Protein AF-D5KJJ1-F1 (afdb_monomer_lite)

pLDDT: mean 88.56, std 4.79, range [66.31, 93.81]

Foldseek 3Di:
DAKAKDFDPPDPDGKIWIFRDNVDRDPPDPRTDDMD

Secondary structure (DSSP, 8-state):
---EEEE-SS-SS--EEEES-SS---TTSTTEEEE-

Sequence (36 aa):
FLLAGRKRKRSKTANYLISSDPTNLSRAGETFIGKL

InterPro domains:
  IPR000007 Tubby, C-terminal [PF01167] (1-36)
  IPR000007 Tubby, C-terminal [PR01573] (16-32)
  IPR000007 Tubby, C-terminal [PR01573] (32-36)
  IPR025659 Tubby-like, C-terminal [G3DSA:3.20.90.10] (1-36)
  IPR025659 Tubby-like, C-terminal [SSF54518] (1-36)

Structure (mmCIF, N/CA/C/O backbone):
data_AF-D5KJJ1-F1
#
_entry.id   AF-D5KJJ1-F1
#
loop_
_atom_site.group_PDB
_atom_site.id
_atom_site.type_symbol
_atom_site.label_atom_id
_atom_site.label_alt_id
_atom_site.label_comp_id
_atom_site.label_asym_id
_atom_site.label_entity_id
_atom_site.label_seq_id
_atom_site.pdbx_PDB_ins_code
_atom_site.Cartn_x
_atom_site.Cartn_y
_atom_site.Cartn_z
_atom_site.occupancy
_atom_site.B_iso_or_equiv
_atom_site.auth_seq_id
_atom_site.auth_comp_id
_atom_site.auth_asym_id
_atom_site.auth_atom_id
_atom_site.pdbx_PDB_model_num
ATOM 1 N N . PHE A 1 1 ? 3.441 -8.478 -11.488 1.00 66.31 1 PHE A N 1
ATOM 2 C CA . PHE A 1 1 ? 2.513 -8.131 -10.387 1.00 66.31 1 PHE A CA 1
ATOM 3 C C . PHE A 1 1 ? 1.779 -6.855 -10.770 1.00 66.31 1 PHE A C 1
ATOM 5 O O . PHE A 1 1 ? 2.387 -6.046 -11.454 1.00 66.31 1 PHE A O 1
ATOM 12 N N . LEU A 1 2 ? 0.504 -6.693 -10.393 1.00 79.31 2 LEU A N 1
ATOM 13 C CA . LEU A 1 2 ? -0.287 -5.507 -10.765 1.00 79.31 2 LEU A CA 1
ATOM 14 C C . LEU A 1 2 ? -0.180 -4.382 -9.726 1.00 79.31 2 LEU A C 1
ATOM 16 O O . LEU A 1 2 ? 0.134 -3.257 -10.088 1.00 79.31 2 LEU A O 1
ATOM 20 N N . LEU A 1 3 ? -0.411 -4.681 -8.445 1.00 87.94 3 LEU A N 1
ATOM 21 C CA . LEU A 1 3 ? -0.338 -3.723 -7.338 1.00 87.94 3 LEU A CA 1
ATOM 22 C C . LEU A 1 3 ? 0.119 -4.431 -6.060 1.00 87.94 3 LEU A C 1
ATOM 24 O O . LEU A 1 3 ? -0.096 -5.634 -5.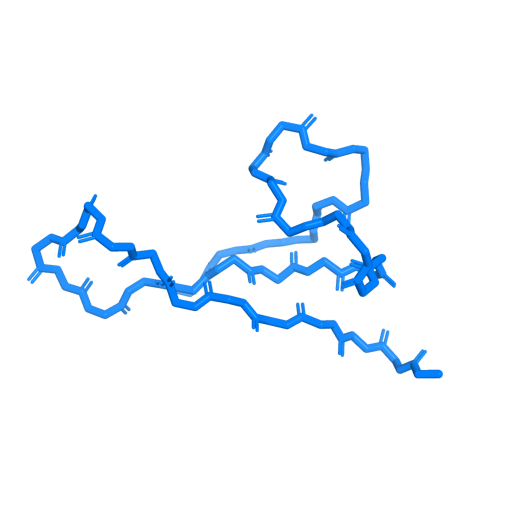897 1.00 87.94 3 LEU A O 1
ATOM 28 N N . ALA A 1 4 ? 0.707 -3.671 -5.142 1.00 91.88 4 ALA A N 1
ATOM 29 C CA . ALA A 1 4 ? 1.102 -4.115 -3.816 1.00 91.88 4 ALA A CA 1
ATOM 30 C C . ALA A 1 4 ? 0.455 -3.239 -2.734 1.00 91.88 4 ALA A C 1
ATOM 32 O O . ALA A 1 4 ? 0.271 -2.034 -2.905 1.00 91.88 4 ALA A O 1
ATOM 33 N N . GLY A 1 5 ? 0.091 -3.863 -1.610 1.00 91.19 5 GLY A N 1
ATOM 34 C CA . GLY A 1 5 ? -0.648 -3.220 -0.527 1.00 91.19 5 GLY A CA 1
ATOM 35 C C . GLY A 1 5 ? -0.055 -3.512 0.850 1.00 91.19 5 GLY A C 1
ATOM 36 O O . GLY A 1 5 ? 0.257 -4.661 1.157 1.00 91.19 5 GLY A O 1
ATOM 37 N N . ARG A 1 6 ? 0.064 -2.495 1.718 1.00 92.38 6 ARG A N 1
ATOM 38 C CA . ARG A 1 6 ? 0.512 -2.664 3.116 1.00 92.38 6 ARG A CA 1
ATOM 39 C C . ARG A 1 6 ? -0.414 -1.978 4.109 1.00 92.38 6 ARG A C 1
ATOM 41 O O . ARG A 1 6 ? -0.590 -0.759 4.058 1.00 92.38 6 ARG A O 1
ATOM 48 N N . LYS A 1 7 ? -0.903 -2.726 5.102 1.00 92.00 7 LYS A N 1
ATOM 49 C CA . LYS A 1 7 ? -1.595 -2.142 6.261 1.00 92.00 7 LYS A CA 1
ATOM 50 C C . LYS A 1 7 ? -0.634 -1.267 7.071 1.00 92.00 7 LYS A C 1
ATOM 52 O O . LYS A 1 7 ? 0.498 -1.658 7.372 1.00 92.00 7 LYS A O 1
ATOM 57 N N . ARG A 1 8 ? -1.073 -0.073 7.462 1.00 91.25 8 ARG A N 1
ATOM 58 C CA . ARG A 1 8 ? -0.280 0.840 8.293 1.00 91.25 8 ARG A CA 1
ATOM 59 C C . ARG A 1 8 ? -0.390 0.458 9.768 1.00 91.25 8 ARG A C 1
ATOM 61 O O . ARG A 1 8 ? -1.483 0.295 10.292 1.00 91.25 8 ARG A O 1
ATOM 68 N N . LYS A 1 9 ? 0.759 0.389 10.450 1.00 87.69 9 LYS A N 1
ATOM 69 C CA . LYS A 1 9 ? 0.840 0.076 11.890 1.00 87.69 9 LYS A CA 1
ATOM 70 C C . LYS A 1 9 ? 0.390 1.232 12.798 1.00 87.69 9 LYS A C 1
ATOM 72 O O . LYS A 1 9 ? -0.124 0.991 13.877 1.00 87.69 9 LYS A O 1
ATOM 77 N N . ARG A 1 10 ? 0.578 2.489 12.374 1.00 86.12 10 ARG A N 1
ATOM 78 C CA . ARG A 1 10 ? 0.237 3.699 13.152 1.00 86.12 10 ARG A CA 1
ATOM 79 C C . ARG A 1 10 ? -1.022 4.376 12.610 1.00 86.12 10 ARG A C 1
ATOM 81 O O . ARG A 1 10 ? -0.962 5.469 12.047 1.00 86.12 10 ARG A O 1
ATOM 88 N N . SER A 1 11 ? -2.163 3.705 12.685 1.00 84.25 11 SER A N 1
ATOM 89 C CA . SER A 1 11 ? -3.460 4.304 12.355 1.00 84.25 11 SER A CA 1
ATOM 90 C C . SER A 1 11 ? -4.546 3.713 13.250 1.00 84.25 11 SER A C 1
ATOM 92 O O . SER A 1 11 ? -4.545 2.509 13.480 1.00 84.25 11 SER A O 1
ATOM 94 N N . LYS A 1 12 ? -5.447 4.566 13.765 1.00 87.56 12 LYS A N 1
ATOM 95 C CA . LYS A 1 12 ? -6.563 4.141 14.634 1.00 87.56 12 LYS A CA 1
ATOM 96 C C . LYS A 1 12 ? -7.557 3.225 13.906 1.00 87.56 12 LYS A C 1
ATOM 98 O O . LYS A 1 12 ? -8.192 2.399 14.542 1.00 87.56 12 LYS A O 1
ATOM 103 N N . THR A 1 13 ? -7.662 3.354 12.584 1.00 89.44 13 THR A N 1
ATOM 104 C CA . THR A 1 13 ? -8.486 2.505 11.714 1.00 89.44 13 THR A CA 1
ATOM 105 C C . THR A 1 13 ? -7.613 1.674 10.770 1.00 89.44 13 THR A C 1
ATOM 107 O O . THR A 1 13 ? -6.412 1.935 10.612 1.00 89.44 13 THR A O 1
ATOM 110 N N . ALA A 1 14 ? -8.195 0.660 10.126 1.00 86.75 14 ALA A N 1
ATOM 111 C CA . ALA A 1 14 ? -7.495 -0.156 9.140 1.00 86.75 14 ALA A CA 1
ATOM 112 C C . ALA A 1 14 ? -7.227 0.664 7.870 1.00 86.75 14 ALA A C 1
ATOM 114 O O . ALA A 1 14 ? -8.106 0.810 7.036 1.00 86.75 14 ALA A O 1
ATOM 115 N N . ASN A 1 15 ? -6.011 1.206 7.757 1.00 91.81 15 ASN A N 1
ATOM 116 C CA . ASN A 1 15 ? -5.586 1.983 6.596 1.00 91.81 15 ASN A CA 1
ATOM 117 C C . ASN A 1 15 ? -4.517 1.224 5.805 1.00 91.81 15 ASN A C 1
ATOM 119 O O . ASN A 1 15 ? -3.562 0.714 6.404 1.00 91.81 15 ASN A O 1
ATOM 123 N N . TYR A 1 16 ? -4.619 1.221 4.481 1.00 92.44 16 TYR A N 1
ATOM 124 C CA . TYR A 1 16 ? -3.716 0.529 3.565 1.00 92.44 16 TYR A CA 1
ATOM 125 C C . TYR A 1 16 ? -3.041 1.520 2.621 1.00 92.44 16 TYR A C 1
ATOM 127 O O . TYR A 1 16 ? -3.678 2.432 2.112 1.00 92.44 16 TYR A O 1
ATOM 135 N N . LEU A 1 17 ? -1.737 1.351 2.405 1.00 92.69 17 LEU A N 1
ATOM 136 C CA . LEU A 1 17 ? -1.013 2.022 1.323 1.00 92.69 17 LEU A CA 1
ATOM 137 C C . LEU A 1 17 ? -0.991 1.097 0.113 1.00 92.69 17 LEU A C 1
ATOM 139 O O . LEU A 1 17 ? -0.684 -0.082 0.284 1.00 92.69 17 LEU A O 1
ATO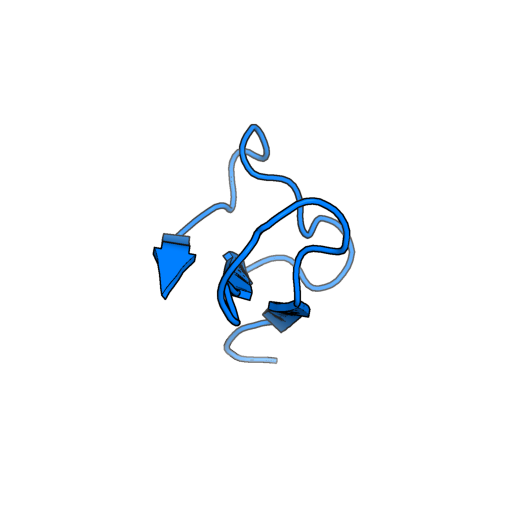M 143 N N . ILE A 1 18 ? -1.285 1.640 -1.063 1.00 93.81 18 ILE A N 1
ATOM 144 C CA . ILE A 1 18 ? -1.308 0.933 -2.343 1.00 93.81 18 ILE A CA 1
ATOM 145 C C . ILE A 1 18 ? -0.212 1.534 -3.230 1.00 93.81 18 ILE A C 1
ATOM 147 O O . ILE A 1 18 ? -0.130 2.756 -3.368 1.00 93.81 18 ILE A O 1
ATOM 151 N N . SER A 1 19 ? 0.635 0.681 -3.801 1.00 92.69 19 SER A N 1
ATOM 152 C CA . SER A 1 19 ? 1.763 1.053 -4.663 1.00 92.69 19 SER A CA 1
ATOM 153 C C . SER A 1 19 ? 1.845 0.124 -5.875 1.00 92.69 19 SER A C 1
ATOM 155 O O . SER A 1 19 ? 1.426 -1.033 -5.790 1.00 92.69 19 SER A O 1
ATOM 157 N N . SER A 1 20 ? 2.395 0.604 -6.990 1.00 92.38 20 SER A N 1
ATOM 158 C CA . SER A 1 20 ? 2.775 -0.255 -8.124 1.00 92.38 20 SER A CA 1
ATOM 159 C C . SER A 1 20 ? 4.106 -0.973 -7.899 1.00 92.38 20 SER A C 1
ATOM 161 O O . SER A 1 20 ? 4.369 -1.981 -8.552 1.00 92.38 20 SER A O 1
ATOM 163 N N . ASP A 1 21 ? 4.925 -0.499 -6.955 1.00 90.38 21 ASP A N 1
ATOM 164 C CA . ASP A 1 21 ? 6.193 -1.125 -6.593 1.00 90.38 21 ASP A CA 1
ATOM 165 C C . ASP A 1 21 ? 6.014 -2.044 -5.370 1.00 90.38 21 ASP A C 1
ATOM 167 O O . ASP A 1 21 ? 5.695 -1.565 -4.273 1.00 90.38 21 ASP A O 1
ATOM 171 N N . PRO A 1 22 ? 6.236 -3.364 -5.511 1.00 88.38 22 PRO A N 1
ATOM 172 C CA . PRO A 1 22 ? 6.137 -4.301 -4.397 1.00 88.38 22 PRO A CA 1
ATOM 173 C C . PRO A 1 22 ? 7.251 -4.141 -3.356 1.00 88.38 22 PRO A C 1
ATOM 175 O O . PRO A 1 22 ? 7.087 -4.598 -2.224 1.00 88.38 22 PRO A O 1
ATOM 178 N N . THR A 1 23 ? 8.367 -3.502 -3.705 1.00 90.38 23 THR A N 1
ATOM 179 C CA . THR A 1 23 ? 9.505 -3.281 -2.803 1.00 90.38 23 THR A CA 1
ATOM 180 C C . THR A 1 23 ? 9.379 -1.976 -2.019 1.00 90.38 23 THR A C 1
ATOM 182 O O . THR A 1 23 ? 9.867 -1.886 -0.890 1.00 90.38 23 THR A O 1
ATOM 185 N N . ASN A 1 24 ? 8.644 -0.995 -2.554 1.00 86.56 24 ASN A N 1
ATOM 186 C CA . ASN A 1 24 ? 8.450 0.308 -1.930 1.00 86.56 24 ASN A CA 1
ATOM 187 C C . ASN A 1 24 ? 6.970 0.615 -1.639 1.00 86.56 24 ASN A C 1
ATOM 189 O O . ASN A 1 24 ? 6.235 1.184 -2.446 1.00 86.56 24 ASN A O 1
ATOM 193 N N . LEU A 1 25 ? 6.550 0.291 -0.411 1.00 87.19 25 LEU A N 1
ATOM 194 C CA . LEU A 1 25 ? 5.200 0.537 0.120 1.00 87.19 25 LEU A CA 1
ATOM 195 C C . LEU A 1 25 ? 5.188 1.723 1.093 1.00 87.19 25 LEU A C 1
ATOM 197 O O . LEU A 1 25 ? 4.740 1.625 2.246 1.00 87.19 25 LEU A O 1
ATOM 201 N N . SER A 1 26 ? 5.722 2.845 0.617 1.00 86.69 26 SER A N 1
ATOM 202 C CA . SER A 1 26 ? 5.852 4.096 1.362 1.00 86.69 26 SER A CA 1
ATOM 203 C C . SER A 1 26 ? 4.919 5.162 0.806 1.00 86.69 26 SER A C 1
ATOM 205 O O . SER A 1 26 ? 4.723 5.270 -0.396 1.00 86.69 26 SER A O 1
ATOM 207 N N . ARG A 1 27 ? 4.367 6.006 1.685 1.00 85.25 27 ARG A N 1
ATOM 208 C CA . ARG A 1 27 ? 3.476 7.107 1.271 1.00 85.25 27 ARG A CA 1
ATOM 209 C C . ARG A 1 27 ? 4.190 8.168 0.424 1.00 85.25 27 ARG A C 1
ATOM 211 O O . ARG A 1 27 ? 3.549 8.818 -0.381 1.00 85.25 27 ARG A O 1
ATOM 218 N N . ALA A 1 28 ? 5.484 8.360 0.665 1.00 88.19 28 ALA A N 1
ATOM 219 C CA . ALA A 1 28 ? 6.325 9.295 -0.078 1.00 88.19 28 ALA A CA 1
ATOM 220 C C . ALA A 1 28 ? 7.086 8.614 -1.230 1.00 88.19 28 ALA A C 1
ATOM 222 O O . ALA A 1 28 ? 8.000 9.211 -1.783 1.00 88.19 28 ALA A O 1
ATOM 223 N N . GLY A 1 29 ? 6.769 7.352 -1.540 1.00 85.62 29 GLY A N 1
ATOM 224 C CA . GLY A 1 29 ? 7.347 6.679 -2.697 1.00 85.62 29 GLY A CA 1
ATOM 225 C C . GLY A 1 29 ? 6.740 7.231 -3.983 1.00 85.62 29 GLY A C 1
ATOM 226 O O . GLY A 1 29 ? 5.552 7.543 -4.019 1.00 85.62 29 GLY A O 1
ATOM 227 N N . GLU A 1 30 ? 7.543 7.314 -5.038 1.00 89.12 30 GLU A N 1
ATOM 228 C CA . GLU A 1 30 ? 7.111 7.796 -6.359 1.00 89.12 30 GLU A CA 1
ATOM 229 C C . GLU A 1 30 ? 5.998 6.929 -6.966 1.00 89.12 30 GLU A C 1
ATOM 231 O O . GLU A 1 30 ? 5.160 7.405 -7.724 1.00 89.12 30 GLU A O 1
ATOM 236 N N 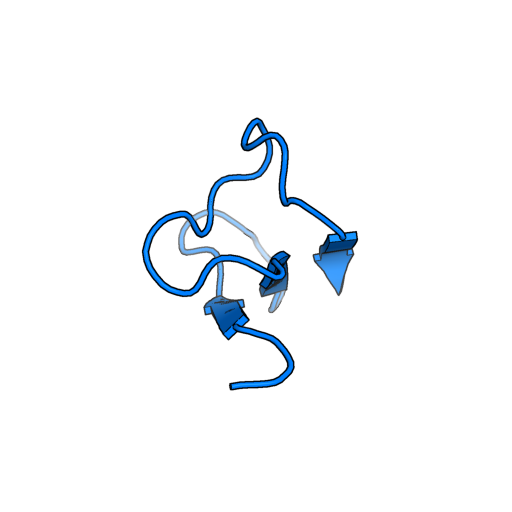. THR A 1 31 ? 5.955 5.656 -6.578 1.00 89.81 31 THR A N 1
ATOM 237 C CA . THR A 1 31 ? 5.005 4.641 -7.044 1.00 89.81 31 THR A CA 1
ATOM 238 C C . THR A 1 31 ? 3.745 4.542 -6.184 1.00 89.81 31 THR A C 1
ATOM 240 O O . THR A 1 31 ? 2.937 3.627 -6.357 1.00 89.81 31 THR A O 1
ATOM 243 N N . PHE A 1 32 ? 3.547 5.482 -5.253 1.00 91.06 32 PHE A N 1
ATOM 244 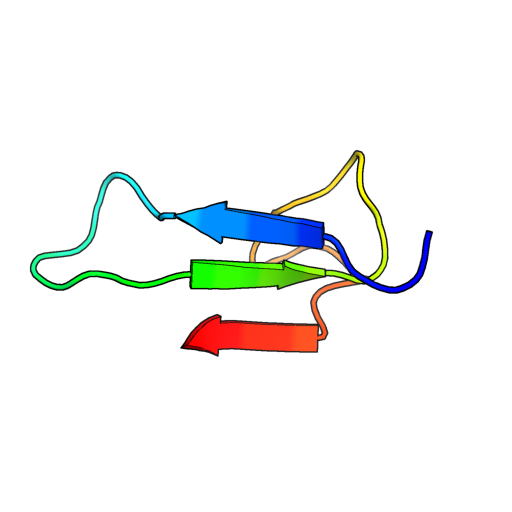C CA . PHE A 1 32 ? 2.342 5.553 -4.437 1.00 91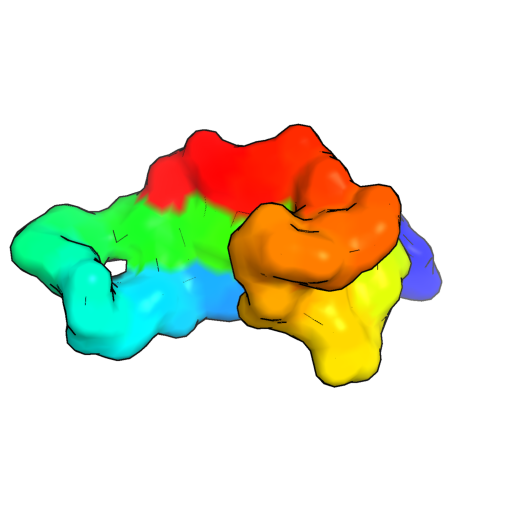.06 32 PHE A CA 1
ATOM 245 C C . PHE A 1 32 ? 1.115 5.875 -5.298 1.00 91.06 32 PHE A C 1
ATOM 247 O O . PHE A 1 32 ? 1.025 6.935 -5.910 1.00 91.06 32 PHE A O 1
ATOM 254 N N . ILE A 1 33 ? 0.138 4.967 -5.291 1.00 91.50 33 ILE A N 1
ATOM 255 C CA . ILE A 1 33 ? -1.094 5.100 -6.079 1.00 91.50 33 ILE A CA 1
ATOM 256 C C . ILE A 1 33 ? -2.242 5.621 -5.222 1.00 91.50 33 ILE A C 1
ATOM 258 O O . ILE A 1 33 ? -3.072 6.395 -5.691 1.00 91.50 33 ILE A O 1
ATOM 262 N N . GLY A 1 34 ? -2.315 5.209 -3.956 1.00 89.62 34 GLY A N 1
ATOM 263 C CA . GLY A 1 34 ? -3.425 5.631 -3.117 1.00 89.62 34 GLY A CA 1
ATOM 264 C C . GLY A 1 34 ? -3.495 4.966 -1.755 1.00 89.62 34 GLY A C 1
ATOM 265 O O . GLY A 1 34 ? -2.656 4.150 -1.364 1.00 89.62 34 GLY A O 1
ATOM 266 N N . LYS A 1 35 ? -4.524 5.359 -1.004 1.00 91.19 35 LYS A N 1
ATOM 267 C CA . LYS A 1 35 ? -4.768 4.904 0.360 1.00 91.19 35 LYS A CA 1
ATOM 268 C C . LYS A 1 35 ? -6.247 4.568 0.545 1.00 91.19 35 LYS A C 1
ATOM 270 O O . LYS A 1 35 ? -7.092 5.377 0.174 1.00 91.19 35 LYS A O 1
ATOM 2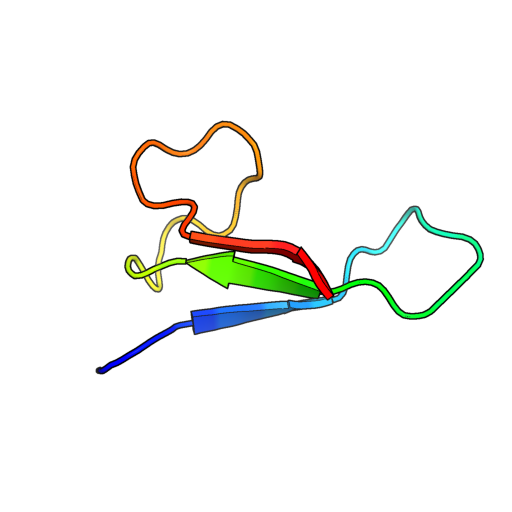75 N N . LEU A 1 36 ? -6.509 3.423 1.173 1.00 87.31 36 LEU A N 1
ATOM 276 C CA . LEU A 1 36 ? -7.814 3.034 1.716 1.00 87.31 36 LEU A CA 1
ATOM 277 C C . LEU A 1 36 ? -7.797 3.204 3.235 1.00 87.31 36 LEU A C 1
ATOM 279 O O . LEU A 1 36 ? -6.776 2.797 3.838 1.00 87.31 36 LEU A O 1
#

Organism: Sus scrofa (NCBI:txid9823)

Radius of gyration: 9.29 Å; chains: 1; bounding box: 18×17×25 Å